Protein AF-A0A529VJV9-F1 (afdb_monomer)

Nearest PDB structures (foldseek):
  7ylq-assembly1_A  TM=6.483E-01  e=6.925E-02  Sphingomonas sp. ACM-3962
  7ylq-assembly1_B  TM=6.300E-01  e=4.991E-02  Sphingomonas sp. ACM-3962

Secondary structure (DSSP, 8-state):
-PPPEEEEEEEEE--B-TTSPPB-HHHHHHHEEEETHHHHHHTT-SS-SS-HHHHHHHHHHHHHS-EEEEEEEEEE--SBSPBP-

Structure (mmCIF, N/CA/C/O backbone):
data_AF-A0A529VJV9-F1
#
_entry.id   AF-A0A529VJV9-F1
#
loop_
_atom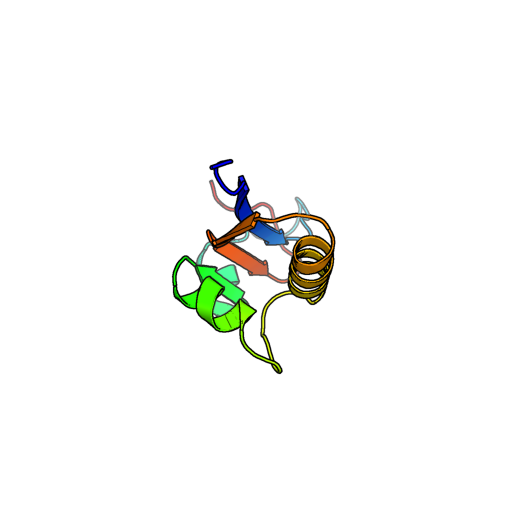_site.group_PDB
_atom_site.id
_atom_site.type_symbol
_atom_site.label_atom_id
_atom_site.label_alt_id
_atom_site.label_comp_id
_atom_site.label_asym_id
_atom_site.label_entity_id
_atom_site.label_seq_id
_atom_site.pdbx_PDB_ins_code
_atom_site.Cartn_x
_atom_site.Cartn_y
_atom_site.Cartn_z
_atom_site.occupancy
_atom_site.B_iso_or_equiv
_atom_site.auth_seq_id
_atom_site.auth_comp_id
_atom_site.auth_asym_id
_atom_site.auth_atom_id
_atom_site.pdbx_PDB_model_num
ATOM 1 N N . MET A 1 1 ? -25.175 10.165 20.827 1.00 59.56 1 MET A N 1
ATOM 2 C CA . MET A 1 1 ? -24.232 9.130 20.356 1.00 59.56 1 MET A CA 1
ATOM 3 C C . MET A 1 1 ? -23.212 9.833 19.476 1.00 59.56 1 MET A C 1
ATOM 5 O O . MET A 1 1 ? -23.618 10.440 18.492 1.00 59.56 1 MET A O 1
ATOM 9 N N . PHE A 1 2 ? -21.945 9.903 19.888 1.00 71.12 2 PHE A N 1
ATOM 10 C CA . PHE A 1 2 ? -20.916 10.551 19.070 1.00 71.12 2 PHE A CA 1
ATOM 11 C C . PHE A 1 2 ? -20.649 9.691 17.830 1.00 71.12 2 PHE A C 1
ATOM 13 O O . PHE A 1 2 ? -20.608 8.467 17.921 1.00 71.12 2 PHE A O 1
ATOM 20 N N . ARG A 1 3 ? -20.541 10.317 16.654 1.00 83.38 3 ARG A N 1
ATOM 21 C CA . ARG A 1 3 ? -20.244 9.600 15.409 1.00 83.38 3 ARG A CA 1
ATOM 22 C C . ARG A 1 3 ? -18.772 9.191 15.424 1.00 83.38 3 ARG A C 1
ATOM 24 O O . ARG A 1 3 ? -17.919 10.063 15.589 1.00 83.38 3 ARG A O 1
ATOM 31 N N . LYS A 1 4 ? -18.484 7.902 15.210 1.00 90.81 4 LYS A N 1
ATOM 32 C CA . LYS A 1 4 ? -17.109 7.408 15.038 1.00 90.81 4 LYS A CA 1
ATOM 33 C C . LYS A 1 4 ? -16.393 8.200 13.944 1.00 90.81 4 LYS A C 1
ATOM 35 O O . LYS A 1 4 ? -16.992 8.547 12.919 1.00 90.81 4 LYS A O 1
ATOM 40 N N . LYS A 1 5 ? -15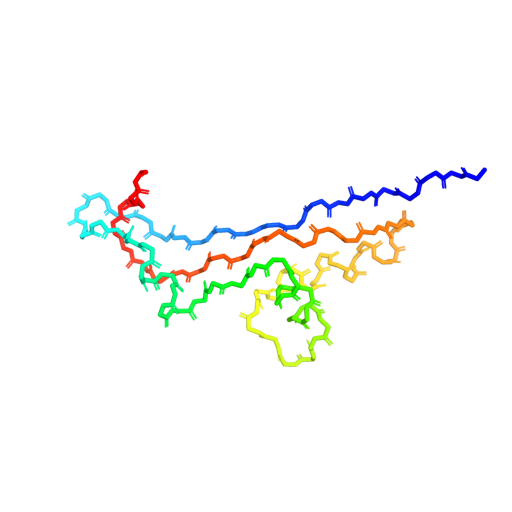.107 8.487 14.151 1.00 93.94 5 LYS A N 1
ATOM 41 C CA . LYS A 1 5 ? -14.274 9.093 13.106 1.00 93.94 5 LYS A CA 1
ATOM 42 C C . LYS A 1 5 ? -13.986 8.036 12.045 1.00 93.94 5 LYS A C 1
ATOM 44 O O . LYS A 1 5 ? -13.395 7.012 12.361 1.00 93.94 5 LYS A O 1
ATOM 49 N N . LYS A 1 6 ? -14.388 8.293 10.801 1.00 96.31 6 LYS A N 1
ATOM 50 C CA . LYS A 1 6 ? -14.058 7.439 9.659 1.00 96.31 6 LYS A CA 1
ATOM 51 C C . LYS A 1 6 ? -12.800 7.976 8.987 1.00 96.31 6 LYS A C 1
ATOM 53 O O . LYS A 1 6 ? -12.798 9.133 8.567 1.00 96.31 6 LYS A O 1
ATOM 58 N N . ILE A 1 7 ? -11.740 7.177 8.940 1.00 97.00 7 ILE A N 1
ATOM 59 C CA . ILE A 1 7 ? -10.408 7.624 8.515 1.00 97.00 7 ILE A CA 1
ATOM 60 C C . ILE A 1 7 ? -10.009 6.892 7.244 1.00 97.00 7 ILE A C 1
ATOM 62 O O . ILE A 1 7 ? -9.922 5.667 7.233 1.00 97.00 7 ILE A O 1
ATOM 66 N N . ALA A 1 8 ? -9.768 7.658 6.180 1.00 97.81 8 ALA A N 1
ATOM 67 C CA . ALA A 1 8 ? -9.270 7.125 4.922 1.00 97.81 8 ALA A CA 1
ATOM 68 C C . ALA A 1 8 ? -7.833 6.619 5.089 1.00 97.81 8 ALA A C 1
ATOM 70 O O . ALA A 1 8 ? -6.972 7.360 5.561 1.00 97.81 8 ALA A O 1
ATOM 71 N N . LEU A 1 9 ? -7.590 5.374 4.686 1.00 97.81 9 LEU A N 1
ATOM 72 C CA . LEU A 1 9 ? -6.267 4.762 4.682 1.00 97.81 9 LEU A CA 1
ATOM 73 C C . LEU A 1 9 ? -5.804 4.597 3.240 1.00 97.81 9 LEU A C 1
ATOM 75 O O . LEU A 1 9 ? -6.472 3.936 2.441 1.00 97.81 9 LEU A O 1
ATOM 79 N N . LEU A 1 10 ? -4.664 5.199 2.918 1.00 97.75 10 LEU A N 1
ATOM 80 C CA . LEU A 1 10 ? -4.030 5.086 1.614 1.00 97.75 10 LEU A CA 1
ATOM 81 C C . LEU A 1 10 ? -2.508 5.149 1.733 1.00 97.75 10 LEU A C 1
ATOM 83 O O . LEU A 1 10 ? -1.985 5.728 2.684 1.00 97.75 10 LEU A O 1
ATOM 87 N N . GLY A 1 11 ? -1.811 4.566 0.764 1.00 95.94 11 GLY A N 1
ATOM 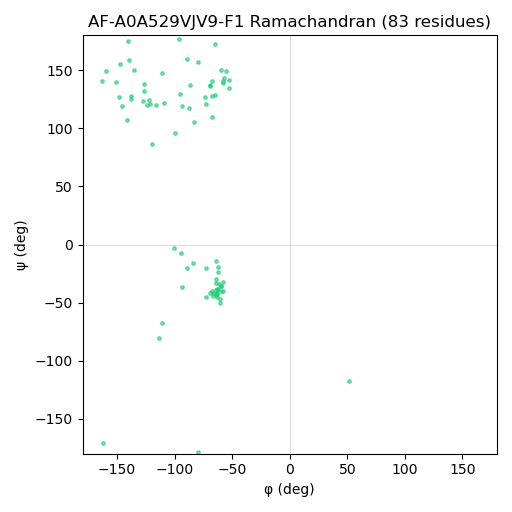88 C CA . GLY A 1 11 ? -0.355 4.575 0.696 1.00 95.94 11 GLY A CA 1
ATOM 89 C C . GLY A 1 11 ? 0.140 4.493 -0.741 1.00 95.94 11 GLY A C 1
ATOM 90 O O . GLY A 1 11 ? -0.409 3.758 -1.559 1.00 95.94 11 GLY A O 1
ATOM 91 N N . LEU A 1 12 ? 1.189 5.251 -1.038 1.00 95.56 12 LEU A N 1
ATOM 92 C CA . LEU A 1 12 ? 1.901 5.194 -2.305 1.00 95.56 12 LEU A CA 1
ATOM 93 C C . LEU A 1 12 ? 3.395 5.269 -2.006 1.00 95.56 12 LEU A C 1
ATOM 95 O O . LEU A 1 12 ? 3.828 6.181 -1.302 1.00 95.56 12 LEU A O 1
ATOM 99 N N . MET A 1 13 ? 4.167 4.322 -2.527 1.00 95.44 13 MET A N 1
ATOM 100 C CA . MET A 1 13 ? 5.622 4.315 -2.399 1.00 95.44 13 MET A CA 1
ATOM 101 C C . MET A 1 13 ? 6.256 4.169 -3.773 1.00 95.44 13 MET A C 1
ATOM 103 O O . MET A 1 13 ? 5.988 3.197 -4.473 1.00 95.44 13 MET A O 1
ATOM 107 N N . LEU A 1 14 ? 7.113 5.128 -4.105 1.00 96.19 14 LEU A N 1
ATOM 108 C CA . LEU A 1 14 ? 8.057 5.091 -5.211 1.00 96.19 14 LEU A CA 1
ATOM 109 C C . LEU A 1 14 ? 9.278 5.906 -4.781 1.00 96.19 14 LEU A C 1
ATOM 111 O O . LEU A 1 14 ? 9.148 7.080 -4.426 1.00 96.19 14 LEU A O 1
ATOM 115 N N . GLU A 1 15 ? 10.462 5.312 -4.867 1.00 97.12 15 GLU A N 1
ATOM 116 C CA . GLU A 1 15 ? 11.703 6.081 -4.869 1.00 97.12 15 GLU A CA 1
ATOM 117 C C . GLU A 1 15 ? 11.965 6.564 -6.303 1.00 97.12 15 GLU A C 1
ATOM 119 O O . GLU A 1 15 ? 12.288 5.770 -7.186 1.00 97.12 15 GLU A O 1
ATOM 124 N N . SER A 1 16 ? 11.739 7.859 -6.550 1.00 96.62 16 SER A N 1
ATOM 125 C CA . SER A 1 16 ? 11.731 8.428 -7.903 1.00 96.62 16 SER A CA 1
ATOM 126 C C . SER A 1 16 ? 13.080 9.029 -8.292 1.00 96.62 16 SER A C 1
ATOM 128 O O . SER A 1 16 ? 13.631 9.875 -7.584 1.00 96.62 16 SER A O 1
ATOM 130 N N . ASN A 1 17 ? 13.573 8.641 -9.466 1.00 97.00 17 ASN A N 1
ATOM 131 C CA . ASN A 1 17 ? 14.767 9.172 -10.107 1.00 97.00 17 ASN A CA 1
ATOM 132 C C . ASN A 1 17 ? 14.425 9.689 -11.511 1.00 97.00 17 ASN A C 1
ATOM 134 O O . ASN A 1 17 ? 14.037 8.926 -12.389 1.00 97.00 17 ASN A O 1
ATOM 138 N N . SER A 1 18 ? 14.648 10.977 -11.776 1.00 97.06 18 SER A N 1
ATOM 139 C CA . SER A 1 18 ? 14.299 11.603 -13.061 1.00 97.06 18 SER A CA 1
ATOM 140 C C . SER A 1 18 ? 15.060 11.064 -14.280 1.00 97.06 18 SER A C 1
ATOM 142 O O . SER A 1 18 ? 14.681 11.371 -15.406 1.00 97.06 18 SER A O 1
ATOM 144 N N . PHE A 1 19 ? 16.145 10.311 -14.080 1.00 97.00 19 PHE A N 1
ATOM 145 C CA . PHE A 1 19 ? 16.928 9.689 -15.153 1.00 97.00 19 PHE A CA 1
ATOM 146 C C . PHE A 1 19 ? 16.513 8.237 -15.444 1.00 97.00 19 PHE A C 1
ATOM 148 O O . PHE A 1 19 ? 17.021 7.644 -16.395 1.00 97.00 19 PHE A O 1
ATOM 155 N N . ALA A 1 20 ? 15.626 7.655 -14.633 1.00 97.75 20 ALA A N 1
ATOM 156 C CA . ALA A 1 20 ? 15.114 6.302 -14.819 1.00 97.75 20 ALA A CA 1
ATOM 157 C C . ALA A 1 20 ? 13.848 6.289 -15.709 1.00 97.75 20 ALA A C 1
ATOM 159 O O . ALA A 1 20 ? 13.188 7.322 -15.857 1.00 97.75 20 ALA A O 1
ATOM 160 N N . PRO A 1 21 ? 13.494 5.138 -16.314 1.00 97.19 21 PRO A N 1
ATOM 161 C CA . PRO A 1 21 ? 12.255 4.993 -17.082 1.00 97.19 21 PRO A CA 1
ATOM 162 C C . PRO A 1 21 ? 11.008 5.321 -16.253 1.00 97.19 21 PRO A C 1
ATOM 164 O O . PRO A 1 21 ? 10.959 4.987 -15.073 1.00 97.19 21 PRO A O 1
ATOM 167 N N . VAL A 1 22 ? 10.003 5.945 -16.878 1.00 97.81 22 VAL A N 1
ATOM 168 C 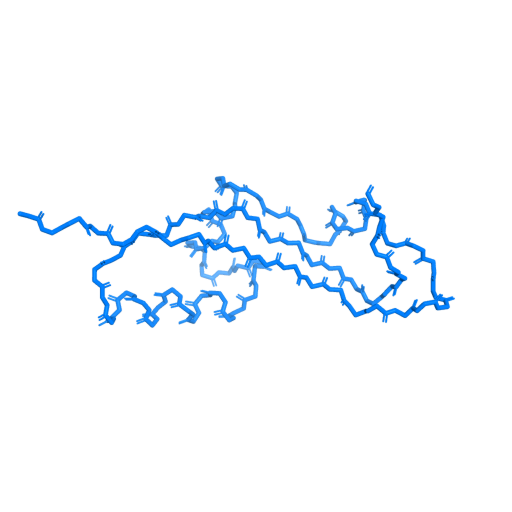CA . VAL A 1 22 ? 8.704 6.266 -16.255 1.00 97.81 22 VAL A CA 1
ATOM 169 C C . VAL A 1 22 ? 8.087 5.015 -15.633 1.00 97.81 22 VAL A C 1
ATOM 171 O O . VAL A 1 22 ? 8.057 3.964 -16.269 1.00 97.81 22 VAL A O 1
ATOM 174 N N . THR A 1 23 ? 7.578 5.157 -14.411 1.00 98.31 23 THR A N 1
ATOM 175 C CA . THR A 1 23 ? 6.889 4.086 -13.688 1.00 98.31 23 THR A CA 1
ATOM 176 C C . THR A 1 23 ? 5.407 4.102 -14.050 1.00 98.31 23 THR A C 1
ATOM 178 O O . THR A 1 23 ? 4.700 5.077 -13.785 1.00 98.31 23 THR A O 1
ATOM 181 N N . GLY A 1 24 ? 4.928 3.027 -14.664 1.00 97.19 24 GLY A N 1
ATOM 182 C CA . GLY A 1 24 ? 3.549 2.865 -15.097 1.00 97.19 24 GLY A CA 1
ATOM 183 C C . GLY A 1 24 ? 2.684 2.107 -14.094 1.00 97.19 24 GLY A C 1
ATOM 184 O O . GLY A 1 24 ? 3.135 1.593 -13.070 1.00 97.19 24 GLY A O 1
ATOM 185 N N . ARG A 1 25 ? 1.393 1.990 -14.420 1.00 95.50 25 ARG A N 1
ATOM 186 C CA . ARG A 1 25 ? 0.433 1.212 -13.621 1.00 95.50 25 ARG A CA 1
ATOM 187 C C . ARG A 1 25 ? 0.85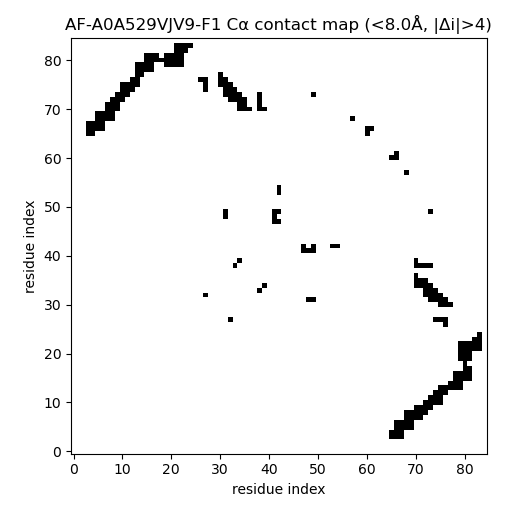0 -0.255 -13.471 1.00 95.50 25 ARG A C 1
ATOM 189 O O . ARG A 1 25 ? 0.680 -0.821 -12.392 1.00 95.50 25 ARG A O 1
ATOM 196 N N . ASP A 1 26 ? 1.374 -0.856 -14.536 1.00 96.75 26 ASP A N 1
ATOM 197 C CA . ASP A 1 26 ? 1.742 -2.274 -14.553 1.00 96.75 26 ASP A CA 1
ATOM 198 C C . ASP A 1 26 ? 2.870 -2.593 -13.567 1.00 96.75 26 ASP A C 1
ATOM 200 O O . ASP A 1 26 ? 2.866 -3.671 -12.974 1.00 96.75 26 ASP A O 1
ATOM 204 N N . ASP A 1 27 ? 3.767 -1.640 -13.296 1.00 97.31 27 ASP A N 1
ATOM 205 C CA . ASP A 1 27 ? 4.834 -1.821 -12.312 1.00 97.31 27 ASP A CA 1
ATOM 206 C C . ASP A 1 27 ? 4.257 -2.018 -10.901 1.00 97.31 27 ASP A C 1
ATOM 208 O O . ASP A 1 27 ? 4.655 -2.940 -10.186 1.00 97.31 27 ASP A O 1
ATOM 212 N N . PHE A 1 28 ? 3.230 -1.244 -10.529 1.00 97.19 28 PHE A N 1
ATOM 213 C CA . PHE A 1 28 ? 2.511 -1.435 -9.264 1.00 97.19 28 PHE A CA 1
ATOM 214 C C . PHE A 1 28 ? 1.731 -2.751 -9.233 1.00 97.19 28 PHE A C 1
ATOM 216 O O . PHE A 1 28 ? 1.776 -3.466 -8.232 1.00 97.19 28 PHE A O 1
ATOM 223 N N . LEU A 1 29 ? 1.029 -3.093 -10.320 1.00 96.19 29 LEU A N 1
ATOM 224 C CA . LEU A 1 29 ? 0.273 -4.349 -10.413 1.00 96.19 29 LEU A CA 1
ATOM 225 C C . LEU A 1 29 ? 1.190 -5.575 -10.301 1.00 96.19 29 LEU A C 1
ATOM 227 O O . LEU A 1 29 ? 0.793 -6.586 -9.723 1.00 96.19 29 LEU A O 1
ATOM 231 N N . SER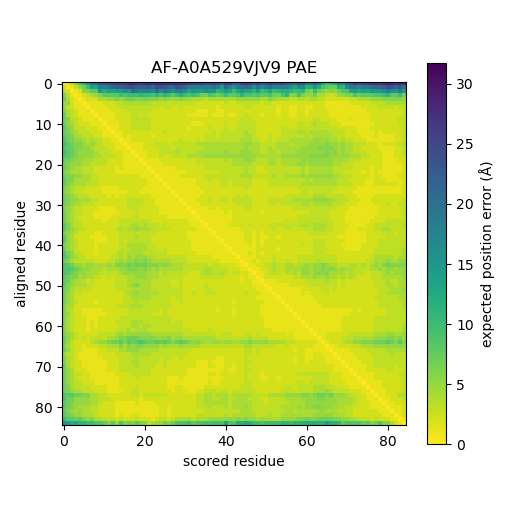 A 1 30 ? 2.419 -5.478 -10.816 1.00 95.94 30 SER A N 1
ATOM 232 C CA . SER A 1 30 ? 3.426 -6.539 -10.733 1.00 95.94 30 SER A CA 1
ATOM 233 C C . SER A 1 30 ? 4.023 -6.710 -9.331 1.00 95.94 30 SER A C 1
ATOM 235 O O . SER A 1 30 ? 4.573 -7.772 -9.026 1.00 95.94 30 SER A O 1
ATOM 237 N N . ARG A 1 31 ? 3.907 -5.686 -8.470 1.00 95.75 31 ARG A N 1
ATOM 238 C CA . ARG A 1 31 ? 4.535 -5.641 -7.147 1.00 95.75 31 ARG A CA 1
ATOM 239 C C . ARG A 1 31 ? 3.522 -5.663 -6.007 1.00 95.75 31 ARG A C 1
ATOM 241 O O . ARG A 1 31 ? 3.315 -6.713 -5.399 1.00 95.75 31 ARG A O 1
ATOM 248 N N . LEU A 1 32 ? 2.914 -4.523 -5.690 1.00 97.25 32 LEU A N 1
ATOM 249 C CA . LEU A 1 32 ? 1.786 -4.446 -4.773 1.00 97.25 32 LEU A CA 1
ATOM 250 C C . LEU A 1 32 ? 0.834 -3.341 -5.214 1.00 97.25 32 LEU A C 1
ATOM 252 O O . LEU A 1 32 ? 1.175 -2.160 -5.189 1.00 97.25 32 LEU A O 1
ATOM 256 N N . TYR A 1 33 ? -0.394 -3.740 -5.517 1.00 97.62 33 TYR A N 1
ATOM 257 C CA . TYR A 1 33 ? -1.517 -2.843 -5.715 1.00 97.62 33 TYR A CA 1
ATOM 258 C C . TYR A 1 33 ? -2.753 -3.503 -5.109 1.00 97.62 33 TYR A C 1
ATOM 260 O O . TYR A 1 33 ? -3.253 -4.484 -5.651 1.00 97.62 33 TYR A O 1
ATOM 268 N N . VAL A 1 34 ? -3.221 -2.992 -3.973 1.00 97.69 34 VAL A N 1
ATOM 269 C CA . VAL A 1 34 ? -4.439 -3.478 -3.307 1.00 97.69 34 VAL A CA 1
ATOM 270 C C . VAL A 1 34 ? -5.376 -2.309 -3.062 1.00 97.69 34 VAL A C 1
ATOM 272 O O . VAL A 1 34 ? -4.952 -1.258 -2.579 1.00 97.69 34 VAL A O 1
ATOM 275 N N . ALA A 1 35 ? -6.652 -2.468 -3.406 1.00 97.38 35 ALA A N 1
ATOM 276 C CA . ALA A 1 35 ? -7.632 -1.387 -3.334 1.00 97.38 35 ALA A CA 1
ATOM 277 C C . ALA A 1 35 ? -8.955 -1.848 -2.717 1.00 97.38 35 ALA A C 1
ATOM 279 O O . ALA A 1 35 ? -9.351 -3.007 -2.829 1.00 97.38 35 ALA A O 1
ATOM 280 N N . GLY A 1 36 ? -9.655 -0.921 -2.060 1.00 96.56 36 GLY A N 1
ATOM 281 C CA . GLY A 1 36 ? -10.983 -1.151 -1.491 1.00 96.56 36 GLY A CA 1
ATOM 282 C C . GLY A 1 36 ? -11.054 -2.392 -0.594 1.00 96.56 36 GLY A C 1
ATOM 283 O O . GLY A 1 36 ? -10.399 -2.459 0.446 1.00 96.56 36 GLY A O 1
ATOM 284 N N . ILE A 1 37 ? -11.872 -3.373 -0.994 1.00 96.94 37 ILE A N 1
ATOM 285 C CA . ILE A 1 37 ? -12.110 -4.602 -0.219 1.00 96.94 37 ILE A CA 1
ATOM 286 C C . ILE A 1 37 ? -10.830 -5.430 -0.075 1.00 96.94 37 ILE A C 1
ATOM 288 O O . ILE A 1 37 ? -10.573 -5.928 1.016 1.00 96.94 37 ILE A O 1
ATOM 292 N N . GLU A 1 38 ? -9.993 -5.512 -1.111 1.00 96.81 38 GLU A N 1
ATOM 293 C CA . GLU A 1 38 ? -8.734 -6.268 -1.052 1.00 96.81 38 GLU A CA 1
ATOM 294 C C . GLU A 1 38 ? -7.787 -5.672 -0.005 1.00 96.81 38 GLU A C 1
ATOM 296 O O . GLU A 1 38 ? -7.212 -6.391 0.808 1.00 96.81 38 GLU A O 1
ATOM 301 N N . MET A 1 39 ? -7.692 -4.339 0.053 1.00 96.94 39 MET A N 1
ATOM 302 C CA . MET A 1 39 ? -6.925 -3.660 1.100 1.00 96.94 39 MET A CA 1
ATOM 303 C C . MET A 1 39 ? -7.529 -3.916 2.490 1.00 96.94 39 MET A C 1
ATOM 305 O O . MET A 1 39 ? -6.796 -4.117 3.457 1.00 96.94 39 MET A O 1
ATOM 309 N N . ALA A 1 40 ? -8.862 -3.939 2.604 1.00 96.00 40 ALA A N 1
ATOM 310 C CA . ALA A 1 40 ? -9.546 -4.250 3.859 1.00 96.00 40 ALA A CA 1
ATOM 311 C C . ALA A 1 40 ? -9.289 -5.690 4.335 1.00 96.00 40 ALA A C 1
ATOM 313 O O . ALA A 1 40 ? -9.257 -5.942 5.538 1.00 96.00 40 ALA A O 1
ATOM 314 N N . GLU A 1 41 ? -9.135 -6.635 3.410 1.00 96.31 41 GLU A N 1
ATOM 315 C CA . GLU A 1 41 ? -8.771 -8.018 3.709 1.00 96.31 41 GLU A CA 1
ATOM 316 C C . GLU A 1 41 ? -7.307 -8.141 4.123 1.00 96.31 41 GLU A C 1
ATOM 318 O O . GLU A 1 41 ? -7.033 -8.782 5.133 1.00 96.31 41 GLU A O 1
ATOM 323 N N . GLU A 1 42 ? -6.381 -7.488 3.414 1.00 96.44 42 GLU A N 1
ATOM 324 C CA . GLU A 1 42 ? -4.958 -7.472 3.779 1.00 96.44 42 GLU A CA 1
ATOM 325 C C . GLU A 1 42 ? -4.710 -6.885 5.174 1.00 96.44 42 GLU A C 1
ATOM 327 O O . GLU A 1 42 ? -3.859 -7.391 5.903 1.00 96.44 42 GLU A O 1
ATOM 332 N N . LEU A 1 43 ? -5.482 -5.871 5.583 1.00 95.12 43 LEU A N 1
ATOM 333 C CA . LEU A 1 43 ? -5.421 -5.280 6.927 1.00 95.12 43 LEU A CA 1
ATOM 334 C C . LEU A 1 43 ? -5.786 -6.256 8.056 1.00 95.12 43 LEU A C 1
ATOM 336 O O . LEU A 1 43 ? -5.464 -5.991 9.208 1.00 95.12 43 LEU A O 1
ATOM 340 N N . ARG A 1 44 ? -6.476 -7.361 7.752 1.00 93.44 44 ARG A N 1
ATOM 341 C CA . ARG A 1 44 ? -6.900 -8.362 8.746 1.00 93.44 44 ARG A CA 1
ATOM 342 C C . ARG A 1 44 ? -6.007 -9.600 8.784 1.00 93.44 44 ARG A C 1
ATOM 344 O O . ARG A 1 44 ? -6.282 -10.503 9.568 1.00 93.44 44 ARG A O 1
ATOM 351 N N . LYS A 1 45 ? -5.004 -9.688 7.909 1.00 95.31 45 LYS A N 1
ATOM 352 C CA . LYS A 1 45 ? -4.104 -10.842 7.847 1.00 95.31 45 LYS A CA 1
ATOM 353 C C . LYS A 1 45 ? -2.954 -10.672 8.830 1.00 95.31 45 LYS A C 1
ATOM 355 O O . LYS A 1 45 ? -2.335 -9.613 8.857 1.00 95.31 45 LYS A O 1
ATOM 360 N N . ASP A 1 46 ? -2.627 -11.751 9.536 1.00 88.62 46 ASP A N 1
ATOM 361 C CA . ASP A 1 46 ? -1.401 -11.839 10.337 1.00 88.62 46 ASP A CA 1
ATOM 362 C C . ASP A 1 46 ? -0.158 -11.774 9.430 1.00 88.62 46 ASP A C 1
ATOM 364 O O . ASP A 1 46 ? 0.784 -11.032 9.696 1.00 88.62 46 ASP A O 1
ATOM 368 N N . GLU A 1 47 ? -0.190 -12.499 8.305 1.00 93.31 47 GLU A N 1
ATOM 369 C CA . GLU A 1 47 ? 0.790 -12.393 7.221 1.00 93.31 47 GLU A CA 1
ATOM 370 C C . GLU A 1 47 ? 0.217 -11.529 6.093 1.00 93.31 47 GLU A C 1
ATOM 372 O O . GLU A 1 47 ? -0.555 -11.988 5.247 1.00 93.31 47 GLU A O 1
ATOM 377 N N . SER A 1 48 ? 0.572 -10.247 6.111 1.00 93.56 48 SER A N 1
ATOM 378 C CA . SER A 1 48 ? 0.036 -9.238 5.201 1.00 93.56 48 SER A CA 1
ATOM 379 C C . SER A 1 48 ? 1.087 -8.742 4.217 1.00 93.56 48 SER A C 1
ATOM 381 O O . SER A 1 48 ? 2.270 -8.647 4.544 1.00 93.56 48 SER A O 1
ATOM 383 N N . LYS A 1 49 ? 0.650 -8.391 3.006 1.00 93.31 49 LYS A N 1
ATOM 384 C CA . LYS A 1 49 ? 1.534 -7.803 1.988 1.00 93.31 49 LYS A CA 1
ATOM 385 C C . LYS A 1 49 ? 1.713 -6.295 2.149 1.00 93.31 49 LYS A C 1
ATOM 387 O O . LYS A 1 49 ? 2.604 -5.726 1.524 1.00 93.31 49 LYS A O 1
ATOM 392 N N . ILE A 1 50 ? 0.849 -5.638 2.923 1.00 95.50 50 ILE A N 1
ATOM 393 C CA . ILE A 1 50 ? 0.918 -4.187 3.123 1.00 95.50 50 ILE A CA 1
ATOM 394 C C . ILE A 1 50 ? 2.005 -3.827 4.150 1.00 95.50 50 ILE A C 1
ATOM 396 O O . ILE A 1 50 ? 2.342 -4.657 4.995 1.00 95.50 50 ILE A O 1
ATOM 400 N N . PRO A 1 51 ? 2.527 -2.587 4.126 1.00 94.56 51 PRO A N 1
ATOM 401 C CA . PRO A 1 51 ? 3.570 -2.157 5.053 1.00 94.56 51 PRO A CA 1
ATOM 402 C C . PRO A 1 51 ? 3.153 -2.294 6.524 1.00 94.56 51 PRO A C 1
ATOM 404 O O . PRO A 1 51 ? 2.015 -1.985 6.896 1.00 94.56 51 PRO A O 1
ATOM 407 N N . ALA A 1 52 ? 4.088 -2.719 7.376 1.00 94.19 52 ALA A N 1
ATOM 408 C CA . ALA A 1 52 ? 3.858 -2.919 8.809 1.00 94.19 52 ALA A CA 1
ATOM 409 C C . ALA A 1 52 ? 3.476 -1.616 9.538 1.00 94.19 52 ALA A C 1
ATOM 411 O O . ALA A 1 52 ? 2.802 -1.643 10.572 1.00 94.19 52 ALA A O 1
ATOM 412 N N . GLU A 1 53 ? 3.852 -0.465 8.983 1.00 94.56 53 GLU A N 1
ATOM 413 C CA . GLU A 1 53 ? 3.464 0.863 9.449 1.00 94.56 53 GLU A CA 1
ATOM 414 C C . GLU A 1 53 ? 1.943 1.043 9.414 1.00 94.56 53 GLU A C 1
ATOM 416 O O . GLU A 1 53 ? 1.379 1.658 10.318 1.00 94.56 53 GLU A O 1
ATOM 421 N N . MET A 1 54 ? 1.259 0.461 8.421 1.00 95.75 54 MET A N 1
ATOM 422 C CA . MET A 1 54 ? -0.200 0.536 8.317 1.00 95.75 54 MET A CA 1
ATOM 423 C C . MET A 1 54 ? -0.882 -0.276 9.427 1.00 95.75 54 MET A C 1
ATOM 425 O O . MET A 1 54 ? -1.829 0.201 10.055 1.00 95.75 54 MET A O 1
ATOM 429 N N . HIS A 1 55 ? -0.367 -1.472 9.719 1.00 95.19 55 HIS A N 1
ATOM 430 C CA . HIS A 1 55 ? -0.836 -2.295 10.841 1.00 95.19 55 HIS A CA 1
ATOM 431 C C . HIS A 1 55 ? -0.594 -1.608 12.183 1.00 95.19 55 HIS A C 1
ATOM 433 O O . HIS A 1 55 ? -1.497 -1.513 13.012 1.00 95.19 55 HIS A O 1
ATOM 439 N N . SER A 1 56 ? 0.601 -1.044 12.365 1.00 95.56 56 SER A N 1
ATOM 440 C CA . SER A 1 56 ? 0.975 -0.311 13.579 1.00 95.56 56 SER A CA 1
ATOM 441 C C . SER A 1 56 ? 0.102 0.930 13.795 1.00 95.56 56 SER A C 1
ATOM 443 O O . SER A 1 56 ? -0.301 1.219 14.925 1.00 95.56 56 SER A O 1
ATOM 445 N N . PHE A 1 57 ? -0.241 1.643 12.716 1.00 96.25 57 PHE A N 1
ATOM 446 C CA . PHE A 1 57 ? -1.193 2.750 12.759 1.00 96.25 57 PHE A CA 1
ATOM 447 C C . PHE A 1 57 ? -2.573 2.279 13.231 1.00 96.25 57 PHE A C 1
ATOM 449 O O . PHE A 1 57 ? -3.121 2.864 14.165 1.00 96.25 57 PHE A O 1
ATOM 456 N N . CYS A 1 58 ? -3.113 1.208 12.639 1.00 96.00 58 CYS A N 1
ATOM 457 C CA . CYS A 1 58 ? -4.424 0.680 13.020 1.00 96.00 58 CYS A CA 1
ATOM 458 C C . CYS A 1 58 ? -4.448 0.240 14.489 1.00 96.00 58 CYS A C 1
ATOM 460 O O . CYS A 1 58 ? -5.315 0.682 15.238 1.00 96.00 58 CYS A O 1
ATOM 462 N N . ALA A 1 59 ? -3.437 -0.513 14.930 1.00 95.69 59 ALA A N 1
ATOM 463 C CA . ALA A 1 59 ? -3.316 -0.958 16.317 1.00 95.69 59 ALA A CA 1
ATOM 464 C C . ALA A 1 59 ? -3.243 0.216 17.308 1.00 95.69 59 ALA A C 1
ATOM 466 O O . ALA A 1 59 ? -3.864 0.187 18.370 1.00 95.69 59 ALA A O 1
ATOM 467 N N . THR A 1 60 ? -2.521 1.283 16.953 1.00 97.38 60 THR A N 1
ATOM 468 C CA . THR A 1 60 ? -2.442 2.496 17.781 1.00 97.38 60 THR A CA 1
ATOM 469 C C . THR A 1 60 ? -3.783 3.226 17.828 1.00 97.38 60 THR A C 1
ATOM 471 O O . THR A 1 60 ? -4.193 3.723 18.878 1.00 97.38 60 THR A O 1
ATOM 474 N N . MET A 1 61 ? -4.492 3.297 16.705 1.00 96.56 61 MET A N 1
ATOM 475 C CA . MET A 1 61 ? -5.801 3.936 16.629 1.00 96.56 61 MET A CA 1
ATOM 476 C C . MET A 1 61 ? -6.861 3.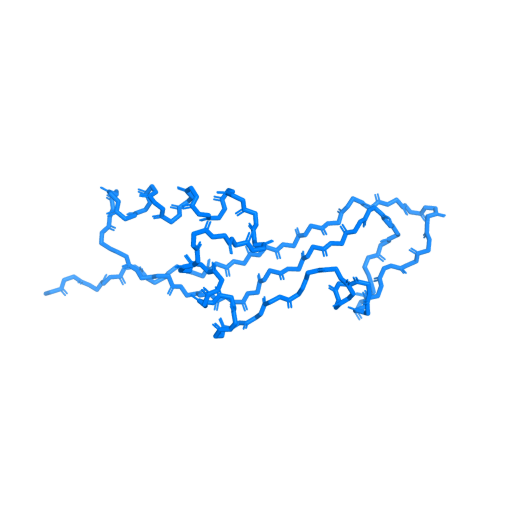183 17.437 1.00 96.56 61 MET A C 1
ATOM 478 O O . MET A 1 61 ? -7.615 3.822 18.172 1.00 96.56 61 MET A O 1
ATOM 482 N N . ASP A 1 62 ? -6.858 1.850 17.372 1.00 95.81 62 ASP A N 1
ATOM 483 C CA . ASP A 1 62 ? -7.786 0.975 18.095 1.00 95.81 62 ASP A CA 1
ATOM 484 C C . ASP A 1 62 ? -7.729 1.174 19.616 1.00 95.81 62 ASP A C 1
ATOM 486 O O . ASP A 1 62 ? -8.756 1.072 20.287 1.00 95.81 62 ASP A O 1
ATOM 490 N N . ILE A 1 63 ? -6.556 1.519 20.163 1.00 97.31 63 ILE A N 1
ATOM 491 C CA . ILE A 1 63 ? -6.393 1.827 21.594 1.00 97.31 63 ILE A CA 1
ATOM 492 C C . ILE A 1 63 ? -6.610 3.309 21.937 1.00 97.31 63 ILE A C 1
ATOM 494 O O . ILE A 1 63 ? -6.840 3.637 23.100 1.00 97.31 63 ILE A O 1
ATOM 498 N N . SER A 1 64 ? -6.516 4.213 20.956 1.00 95.31 64 SER A N 1
ATOM 499 C CA . SER A 1 64 ? -6.491 5.664 21.199 1.00 95.31 64 SER A CA 1
ATOM 500 C C . SER A 1 64 ? -7.867 6.320 21.110 1.00 95.31 64 SER A C 1
ATOM 502 O O . SER A 1 64 ? -8.141 7.283 21.828 1.00 95.31 64 SER A O 1
ATOM 504 N N . VAL A 1 65 ? -8.726 5.869 20.192 1.00 93.50 65 VAL A N 1
ATOM 505 C CA . VAL A 1 65 ? -10.017 6.520 19.932 1.00 93.50 65 VAL A CA 1
ATOM 506 C C . VAL A 1 65 ? -10.997 5.574 19.250 1.00 93.50 65 VAL A C 1
ATOM 508 O O . VAL A 1 65 ? -10.622 4.730 18.448 1.00 93.50 65 VAL A O 1
ATOM 511 N N . GLU A 1 66 ? -12.291 5.760 19.506 1.00 94.81 66 GLU A N 1
ATOM 512 C CA . GLU A 1 66 ? -13.338 5.072 18.757 1.00 94.81 66 GLU A CA 1
ATOM 513 C C . GLU A 1 66 ? -13.376 5.570 17.294 1.00 94.81 66 GLU A C 1
ATOM 515 O O . GLU A 1 66 ? -13.755 6.713 17.001 1.00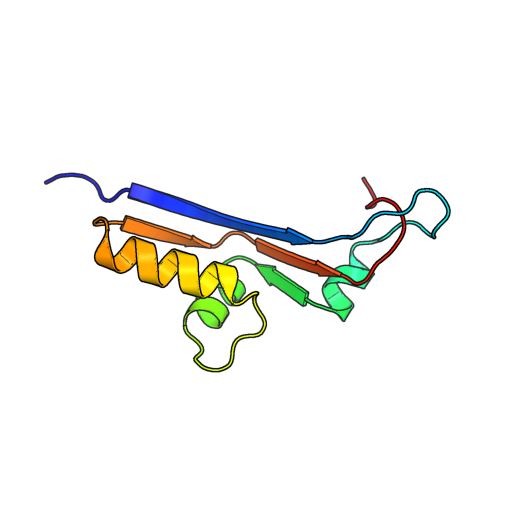 94.81 66 GLU A O 1
ATOM 520 N N . TRP A 1 67 ? -12.967 4.713 16.359 1.00 96.50 67 TRP A N 1
ATOM 521 C CA . TRP A 1 67 ? -12.817 5.053 14.943 1.00 96.50 67 TRP A CA 1
ATOM 522 C C . TRP A 1 67 ? -13.289 3.920 14.020 1.00 96.50 67 TRP A C 1
ATOM 524 O O . TRP A 1 67 ? -13.710 2.854 14.470 1.00 96.50 67 TRP A O 1
ATOM 534 N N . GLU A 1 68 ? -13.284 4.191 12.718 1.00 96.38 68 GLU A N 1
ATOM 535 C CA . GLU A 1 68 ? -13.554 3.230 11.652 1.00 96.38 68 GLU A CA 1
ATOM 536 C C . GLU A 1 68 ? -12.547 3.452 10.516 1.00 96.38 68 GLU A C 1
ATOM 538 O O . GLU A 1 68 ? -12.435 4.562 9.981 1.00 96.38 68 GLU A O 1
ATOM 543 N N . ALA A 1 69 ? -11.829 2.400 10.128 1.00 96.31 69 ALA A N 1
ATOM 544 C CA . ALA A 1 69 ? -10.967 2.430 8.956 1.00 96.31 69 ALA A CA 1
ATOM 545 C C . ALA A 1 69 ? -11.802 2.517 7.667 1.00 96.31 69 ALA A C 1
ATOM 547 O O . ALA A 1 69 ? -12.795 1.810 7.495 1.00 96.31 69 ALA A O 1
ATOM 548 N N . ALA A 1 70 ? -11.366 3.351 6.728 1.00 97.12 70 ALA A N 1
ATOM 549 C CA . ALA A 1 70 ? -11.870 3.406 5.361 1.00 97.12 70 ALA A CA 1
ATOM 550 C C . ALA A 1 70 ? -10.714 3.114 4.389 1.00 97.12 70 ALA A C 1
ATOM 552 O O . ALA A 1 70 ? -10.048 4.049 3.941 1.00 97.12 70 ALA A O 1
ATOM 553 N N . PRO A 1 71 ? -10.432 1.834 4.088 1.00 97.50 71 PRO A N 1
ATOM 554 C CA . PRO A 1 71 ? -9.356 1.452 3.178 1.00 97.50 71 PRO A CA 1
ATOM 555 C C . PRO A 1 71 ? -9.642 1.944 1.758 1.00 97.50 71 PRO A C 1
ATOM 557 O O . PRO A 1 71 ? -10.733 1.717 1.232 1.00 97.50 71 PRO A O 1
ATOM 560 N N . ILE A 1 72 ? -8.671 2.627 1.152 1.00 98.25 72 ILE A N 1
ATOM 561 C CA . ILE A 1 72 ? -8.778 3.164 -0.206 1.00 98.25 72 ILE A CA 1
ATOM 562 C C . ILE A 1 72 ? -7.844 2.398 -1.140 1.00 98.25 72 ILE A C 1
ATOM 564 O O 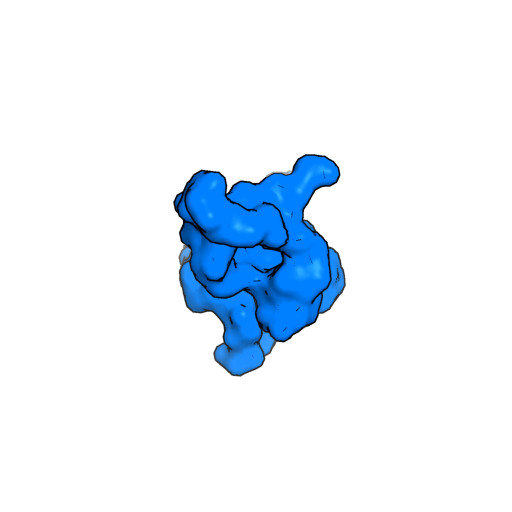. ILE A 1 72 ? -8.328 1.679 -2.014 1.00 98.25 72 ILE A O 1
ATOM 568 N N . LEU A 1 73 ? -6.528 2.543 -0.964 1.00 97.62 73 LEU A N 1
ATOM 569 C CA . LEU A 1 73 ? -5.524 1.954 -1.850 1.00 97.62 73 LEU A CA 1
ATOM 570 C C . LEU A 1 73 ? -4.133 1.928 -1.213 1.00 97.62 73 LEU A C 1
ATOM 572 O O . LEU A 1 73 ? -3.716 2.918 -0.618 1.00 97.62 73 LEU A O 1
ATOM 576 N N . ILE A 1 74 ? -3.382 0.848 -1.428 1.00 97.94 74 ILE A N 1
ATOM 577 C CA . ILE A 1 74 ? -1.924 0.829 -1.268 1.00 97.94 74 ILE A CA 1
ATOM 578 C C . ILE A 1 74 ? -1.276 0.397 -2.582 1.00 97.94 74 ILE A C 1
ATOM 580 O O . ILE A 1 74 ? -1.584 -0.678 -3.097 1.00 97.94 74 ILE A O 1
ATOM 584 N N . GLY A 1 75 ? -0.370 1.235 -3.090 1.00 97.38 75 GLY A N 1
ATOM 585 C CA . GLY A 1 75 ? 0.494 0.946 -4.231 1.00 97.38 75 GLY A CA 1
ATOM 586 C C . GLY A 1 75 ? 1.967 1.049 -3.840 1.00 97.38 75 GLY A C 1
ATOM 587 O O . GLY A 1 75 ? 2.405 2.113 -3.406 1.00 97.38 75 GLY A O 1
ATOM 588 N N . LEU A 1 76 ? 2.732 -0.029 -4.001 1.00 97.12 76 LEU A N 1
ATOM 589 C CA . LEU A 1 76 ? 4.181 -0.031 -3.790 1.00 97.12 76 LEU A CA 1
ATOM 590 C C . LEU A 1 76 ? 4.874 -0.574 -5.032 1.00 97.12 76 LEU A C 1
ATOM 592 O O . LEU A 1 76 ? 4.450 -1.579 -5.604 1.00 97.12 76 LEU A O 1
ATOM 596 N N . VAL A 1 77 ? 5.968 0.071 -5.401 1.00 97.06 77 VAL A N 1
ATOM 597 C CA . VAL A 1 77 ? 6.824 -0.319 -6.516 1.00 97.06 77 VAL A CA 1
ATOM 598 C C . VAL A 1 77 ? 8.284 -0.125 -6.115 1.00 97.06 77 VAL A C 1
ATOM 600 O O . VAL A 1 77 ? 8.588 0.605 -5.172 1.00 97.06 77 VAL A O 1
ATOM 603 N N . GLU A 1 78 ? 9.186 -0.819 -6.800 1.00 94.50 78 GLU A N 1
ATOM 604 C CA . GLU A 1 78 ? 10.628 -0.616 -6.648 1.00 94.50 78 GLU A CA 1
ATOM 605 C C . GLU A 1 78 ? 11.047 0.792 -7.121 1.00 94.50 78 GLU A C 1
ATOM 607 O O . GLU A 1 78 ? 10.247 1.544 -7.681 1.00 94.50 78 GLU A O 1
ATOM 612 N N . ALA A 1 79 ? 12.310 1.163 -6.899 1.00 96.62 79 ALA A N 1
ATOM 613 C CA . ALA A 1 79 ? 12.843 2.430 -7.395 1.00 96.62 79 ALA A CA 1
ATOM 614 C C . ALA A 1 79 ? 12.710 2.531 -8.927 1.00 96.62 79 ALA A C 1
ATOM 616 O O . ALA A 1 79 ? 12.979 1.572 -9.653 1.00 96.62 79 ALA A O 1
ATOM 617 N N . GLY A 1 80 ? 12.329 3.708 -9.418 1.00 97.38 80 GLY A N 1
ATOM 618 C CA . GLY A 1 80 ? 11.998 3.915 -10.826 1.00 97.38 80 GLY A CA 1
ATOM 619 C C . GLY A 1 80 ? 12.010 5.386 -11.219 1.00 97.38 80 GLY A C 1
ATOM 620 O O . GLY A 1 80 ? 12.466 6.249 -10.468 1.00 97.38 80 GLY A O 1
ATOM 621 N N . GLY A 1 81 ? 11.537 5.682 -12.426 1.00 98.00 81 GLY A N 1
ATOM 622 C CA . GLY A 1 81 ? 11.310 7.052 -12.875 1.00 98.00 81 GLY A CA 1
ATOM 623 C C . GLY A 1 81 ? 10.003 7.629 -12.341 1.00 98.00 81 GLY A C 1
ATOM 624 O O . GLY A 1 81 ? 9.284 6.950 -11.604 1.00 98.00 81 GLY A O 1
ATOM 625 N N . PRO A 1 82 ? 9.663 8.878 -12.704 1.00 97.31 82 PRO A N 1
ATOM 626 C CA . PRO A 1 82 ? 8.412 9.503 -12.277 1.00 97.31 82 PRO A CA 1
ATOM 627 C C . PRO A 1 82 ? 7.198 8.641 -12.650 1.00 97.31 82 PRO A C 1
ATOM 629 O O . PRO A 1 82 ? 7.234 7.926 -13.650 1.00 97.31 82 PRO A O 1
ATOM 632 N N . ILE A 1 83 ? 6.137 8.710 -11.840 1.00 96.81 83 ILE A N 1
ATOM 633 C CA . ILE A 1 83 ? 4.876 8.007 -12.119 1.00 96.81 83 ILE A CA 1
ATOM 634 C C . ILE A 1 83 ? 4.220 8.637 -13.347 1.00 96.81 83 ILE A C 1
ATOM 636 O O . ILE A 1 83 ? 4.241 9.862 -13.496 1.00 96.81 83 ILE A O 1
ATOM 640 N N . ASP A 1 84 ? 3.640 7.799 -14.200 1.00 95.56 84 ASP A N 1
ATOM 641 C CA . ASP A 1 84 ? 2.791 8.255 -15.296 1.00 95.56 84 ASP A CA 1
ATOM 642 C C . ASP A 1 84 ? 1.566 9.050 -14.793 1.00 95.56 84 ASP A C 1
ATOM 644 O O . ASP A 1 84 ? 1.091 8.860 -13.671 1.00 95.56 84 ASP A O 1
ATOM 648 N N . HIS A 1 85 ? 1.088 9.983 -15.611 1.00 87.38 85 HIS A N 1
ATOM 649 C CA . HIS A 1 85 ? 0.162 11.051 -15.221 1.00 87.38 85 HIS A CA 1
ATOM 650 C C . HIS A 1 85 ? -1.312 10.734 -15.487 1.00 87.38 85 HIS A C 1
ATOM 652 O O . HIS A 1 85 ? -1.616 9.982 -16.439 1.00 87.38 85 HIS A O 1
#

Radius of gyration: 15.2 Å; Cα contacts (8 Å, |Δi|>4): 123; chains: 1; bounding box: 41×24×39 Å

pLDDT: mean 95.2, std 5.24, range [59.56, 98.31]

Foldseek 3Di:
DDDAAEDEDEEEDEQADAVFDADEPVQQVVQPKAAFVRQVVLLPDPDHSDDVVSVVVVVVDVVPGRHHYGYGMYTYGYYGHHYDD

Sequence (85 aa):
MFRKKKIALLGLMLESNSFAPVTGRDDFLSRLYVAGIEMAEELRKDESKIPAEMHSFCATMDISVEWEAAPILIGLVEAGGPIDH

Solvent-accessible surface area (backbone atoms only — not comparable to full-atom values): 5036 Å² total; per-residue (Å²): 132,86,79,64,50,73,44,80,41,70,47,78,47,66,53,68,35,90,89,44,65,70,34,51,72,65,53,21,66,76,65,34,60,35,45,38,67,57,34,52,51,41,74,72,40,93,85,44,90,66,64,67,66,60,55,51,48,51,56,52,40,70,77,71,49,77,62,40,85,39,50,50,37,40,37,38,43,70,75,34,10,52,68,69,132

Mean predicted aligned error: 3.26 Å